Protein AF-A0AAI9K0Z5-F1 (afdb_monomer_lite)

pLDDT: mean 74.82, std 16.94, range [41.97, 96.5]

Structure (mmCIF, N/CA/C/O backbone):
data_AF-A0AAI9K0Z5-F1
#
_entry.id   AF-A0AAI9K0Z5-F1
#
loop_
_atom_site.group_PDB
_atom_site.id
_atom_site.type_symbol
_atom_site.label_atom_id
_atom_site.label_alt_id
_atom_site.label_comp_id
_atom_site.label_asym_id
_atom_site.label_entity_id
_atom_site.label_seq_id
_atom_site.pdbx_PDB_ins_code
_atom_site.Cartn_x
_atom_site.Cartn_y
_atom_site.Cartn_z
_atom_site.occupancy
_atom_site.B_iso_or_equiv
_atom_site.auth_seq_id
_atom_site.auth_comp_id
_atom_site.auth_asym_id
_atom_site.auth_atom_id
_atom_site.pdbx_PDB_model_num
ATOM 1 N N . MET A 1 1 ? -48.628 -27.859 -25.878 1.00 45.22 1 MET A N 1
ATOM 2 C CA . MET A 1 1 ? -48.322 -27.297 -24.545 1.00 45.22 1 MET A CA 1
ATOM 3 C C . MET A 1 1 ? -46.880 -27.664 -24.192 1.00 45.22 1 MET A C 1
ATOM 5 O O . MET A 1 1 ? -46.670 -28.572 -23.406 1.00 45.22 1 MET A O 1
ATOM 9 N N . ILE A 1 2 ? -45.904 -27.065 -24.888 1.00 54.09 2 ILE A N 1
ATOM 10 C CA . ILE A 1 2 ? -44.447 -27.299 -24.707 1.00 54.09 2 ILE A CA 1
ATOM 11 C C . ILE A 1 2 ? -43.666 -25.994 -24.994 1.00 54.09 2 ILE A C 1
ATOM 13 O O . ILE A 1 2 ? -42.650 -25.731 -24.364 1.00 54.09 2 ILE A O 1
ATOM 17 N N . GLU A 1 3 ? -44.186 -25.127 -25.869 1.00 55.88 3 GLU A N 1
ATOM 18 C CA . GLU A 1 3 ? -43.513 -23.900 -26.328 1.00 55.88 3 GLU A CA 1
ATOM 19 C C . GLU A 1 3 ? -43.274 -22.849 -25.224 1.00 55.88 3 GLU A C 1
ATOM 21 O O . GLU A 1 3 ? -42.180 -22.298 -25.119 1.00 55.88 3 GLU A O 1
ATOM 26 N N . ASP A 1 4 ? -44.236 -22.633 -24.320 1.00 53.84 4 ASP A N 1
ATOM 27 C CA . ASP A 1 4 ? -44.110 -21.630 -23.247 1.00 53.84 4 ASP A CA 1
ATOM 28 C C . ASP A 1 4 ? -42.997 -21.944 -22.228 1.00 53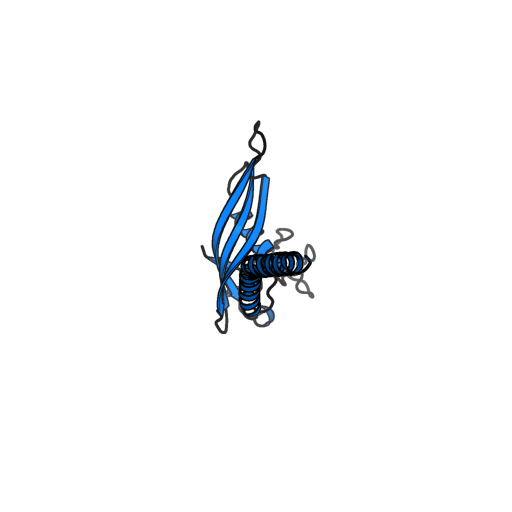.84 4 ASP A C 1
ATOM 30 O O . ASP A 1 4 ? -42.481 -21.050 -21.552 1.00 53.84 4 ASP A O 1
ATOM 34 N N . THR A 1 5 ? -42.595 -23.214 -22.108 1.00 54.47 5 THR A N 1
ATOM 35 C CA . THR A 1 5 ? -41.601 -23.644 -21.111 1.00 54.47 5 THR A CA 1
ATOM 36 C C . THR A 1 5 ? -40.165 -23.383 -21.578 1.00 54.47 5 THR A C 1
ATOM 38 O O . THR A 1 5 ? -39.325 -22.987 -20.768 1.00 54.47 5 THR A O 1
ATOM 41 N N . GLU A 1 6 ? -39.879 -23.515 -22.878 1.00 53.75 6 GLU A N 1
ATOM 42 C CA . GLU A 1 6 ? -38.562 -23.181 -23.447 1.00 53.75 6 GLU A CA 1
ATOM 43 C C . GLU A 1 6 ? -38.313 -21.669 -23.479 1.00 53.75 6 GLU A C 1
ATOM 45 O O . GLU A 1 6 ? -37.212 -21.219 -23.154 1.00 53.75 6 GLU A O 1
ATOM 50 N N . ILE A 1 7 ? -39.342 -20.870 -23.785 1.00 57.84 7 ILE A N 1
ATOM 51 C CA . ILE A 1 7 ? -39.238 -19.402 -23.829 1.00 57.84 7 ILE A CA 1
ATOM 52 C C . ILE A 1 7 ? -38.949 -18.846 -22.426 1.00 57.84 7 ILE A C 1
ATOM 54 O O . ILE A 1 7 ? -38.082 -17.985 -22.260 1.00 57.84 7 ILE A O 1
ATOM 58 N N . SER A 1 8 ? -39.616 -19.379 -21.396 1.00 60.16 8 SER A N 1
ATOM 59 C CA . SER A 1 8 ? -39.386 -18.963 -20.008 1.00 60.16 8 SER A CA 1
ATOM 60 C C . SER A 1 8 ? -37.998 -19.363 -19.493 1.00 60.16 8 SER A C 1
ATOM 62 O O . SER A 1 8 ? -37.395 -18.614 -18.719 1.00 60.16 8 SER A O 1
ATOM 64 N N . LEU A 1 9 ? -37.467 -20.516 -19.919 1.00 58.22 9 LEU A N 1
ATOM 65 C CA . LEU A 1 9 ? -36.127 -20.965 -19.537 1.00 58.22 9 LEU A CA 1
ATOM 66 C C . LEU A 1 9 ? -35.039 -20.135 -20.236 1.00 58.22 9 LEU A C 1
ATOM 68 O O . LEU A 1 9 ? -34.105 -19.669 -19.583 1.00 58.22 9 LEU A O 1
ATOM 72 N N . ALA A 1 10 ? -35.185 -19.874 -21.538 1.00 61.03 10 ALA A N 1
ATOM 73 C CA . ALA A 1 10 ? -34.256 -19.046 -22.306 1.00 61.03 10 ALA A CA 1
ATOM 74 C C . ALA A 1 10 ? -34.217 -17.591 -21.800 1.00 61.03 10 ALA A C 1
ATOM 76 O O . ALA A 1 10 ? -33.137 -17.011 -21.663 1.00 61.03 10 ALA A O 1
ATOM 77 N N . ALA A 1 11 ? -35.374 -17.021 -21.442 1.00 61.06 11 ALA A N 1
ATOM 78 C CA . ALA A 1 11 ? -35.460 -15.690 -20.842 1.00 61.06 11 ALA A CA 1
ATOM 79 C C . ALA A 1 11 ? -34.784 -15.627 -19.457 1.00 61.06 11 ALA A C 1
ATOM 81 O O . ALA A 1 11 ? -34.055 -14.676 -19.168 1.00 61.06 11 ALA A O 1
ATOM 82 N N . GLY A 1 12 ? -34.963 -16.659 -18.622 1.00 59.50 12 GLY A N 1
ATOM 83 C CA . GLY A 1 12 ? -34.320 -16.757 -17.307 1.00 59.50 12 GLY A CA 1
ATOM 84 C C . GLY A 1 12 ? -32.793 -16.884 -17.380 1.00 59.50 12 GLY A C 1
ATOM 85 O O . GLY A 1 12 ? -32.079 -16.204 -16.641 1.00 59.50 12 GLY A O 1
ATOM 86 N N . VAL A 1 13 ? -32.274 -17.694 -18.311 1.00 63.59 13 VAL A N 1
ATOM 87 C CA . VAL A 1 13 ? -30.825 -17.862 -18.530 1.00 63.59 13 VAL A CA 1
ATOM 88 C C . VAL A 1 13 ? -30.204 -16.591 -19.125 1.00 63.59 13 VAL A C 1
ATOM 90 O O . VAL A 1 13 ? -29.144 -16.154 -18.671 1.00 63.59 13 VAL A O 1
ATOM 93 N N . GLY A 1 14 ? -30.881 -15.945 -20.081 1.00 62.50 14 GLY A N 1
ATOM 94 C CA . GLY A 1 14 ? -30.433 -14.681 -20.673 1.00 62.50 14 GLY A CA 1
ATOM 95 C C . GLY A 1 14 ? -30.348 -13.540 -19.654 1.00 62.50 14 GLY A C 1
ATOM 96 O O . GLY A 1 14 ? -29.347 -12.820 -19.609 1.00 62.50 14 GLY A O 1
ATOM 97 N N . ALA A 1 15 ? -31.350 -13.414 -18.777 1.00 63.00 15 ALA A N 1
ATOM 98 C CA . ALA A 1 15 ? -31.354 -12.419 -17.706 1.00 63.00 15 ALA A CA 1
ATOM 99 C C . ALA A 1 15 ? -30.239 -12.662 -16.672 1.00 63.00 15 ALA A C 1
ATOM 101 O O . ALA A 1 15 ? -29.574 -11.714 -16.248 1.00 63.00 15 ALA A O 1
ATOM 102 N N . ALA A 1 16 ? -29.976 -13.922 -16.307 1.00 63.69 16 ALA A N 1
ATOM 103 C CA . ALA A 1 16 ? -28.888 -14.269 -15.395 1.00 63.69 16 ALA A CA 1
ATOM 104 C C . ALA A 1 16 ? -27.508 -13.929 -15.987 1.00 63.69 16 ALA A C 1
ATOM 106 O O . ALA A 1 16 ? -26.697 -13.294 -15.314 1.00 63.69 16 ALA A O 1
ATOM 107 N N . ILE A 1 17 ? -27.244 -14.268 -17.255 1.00 65.69 17 ILE A N 1
ATOM 108 C CA . ILE A 1 17 ? -25.970 -13.953 -17.929 1.00 65.69 17 ILE A CA 1
ATOM 109 C C . ILE A 1 17 ? -25.732 -12.437 -17.991 1.00 65.69 17 ILE A C 1
ATOM 111 O O . ILE A 1 17 ? -24.618 -11.983 -17.731 1.00 65.69 17 ILE A O 1
ATOM 115 N N . LEU A 1 18 ? -26.767 -11.638 -18.272 1.00 64.75 18 LEU A N 1
ATOM 116 C CA . LEU A 1 18 ? -26.670 -10.174 -18.274 1.00 64.75 18 LEU A CA 1
ATOM 117 C C . LEU A 1 18 ? -26.399 -9.608 -16.869 1.00 64.75 18 LEU A C 1
ATOM 119 O O . LEU A 1 18 ? -25.542 -8.734 -16.706 1.00 64.75 18 LEU A O 1
ATOM 123 N N . ALA A 1 19 ? -27.067 -10.127 -15.837 1.00 62.81 19 ALA A N 1
ATOM 124 C CA . ALA A 1 19 ? -26.837 -9.707 -14.454 1.00 62.81 19 ALA A CA 1
ATOM 125 C C . ALA A 1 19 ? -25.422 -10.076 -13.962 1.00 62.81 19 ALA A C 1
ATOM 127 O O . ALA A 1 19 ? -24.742 -9.258 -13.344 1.00 62.81 19 ALA A O 1
ATOM 128 N N . PHE A 1 20 ? -24.920 -11.267 -14.299 1.00 61.12 20 PHE A N 1
ATOM 129 C CA . PHE A 1 20 ? -23.545 -11.655 -13.975 1.00 61.12 20 PHE A CA 1
ATOM 130 C C . PHE A 1 20 ? -22.517 -10.868 -14.791 1.00 61.12 20 PHE A C 1
ATOM 132 O O . PHE A 1 20 ? -21.522 -10.410 -14.231 1.00 61.12 20 PHE A O 1
ATOM 139 N N . GLY A 1 21 ? -22.771 -10.633 -16.081 1.00 62.09 21 GLY A N 1
ATOM 140 C CA . GLY A 1 21 ? -21.921 -9.801 -16.931 1.00 62.09 21 GLY A CA 1
ATOM 141 C C . GLY A 1 21 ? -21.759 -8.387 -16.371 1.00 62.09 21 GLY A C 1
ATOM 142 O O . GLY A 1 21 ? -20.641 -7.902 -16.219 1.00 62.09 21 GLY A O 1
ATOM 143 N N . THR A 1 22 ? -22.857 -7.749 -15.958 1.00 65.00 22 THR A N 1
ATOM 144 C CA . THR A 1 22 ? -22.813 -6.380 -15.414 1.00 65.00 22 THR A CA 1
ATOM 145 C C . THR A 1 22 ? -22.039 -6.257 -14.097 1.00 65.00 22 THR A C 1
ATOM 147 O O . THR A 1 22 ? -21.410 -5.224 -13.875 1.00 65.00 22 THR A O 1
ATOM 150 N N . ILE A 1 23 ? -22.014 -7.289 -13.246 1.00 68.94 23 ILE A N 1
ATOM 151 C CA . ILE A 1 23 ? -21.281 -7.272 -11.965 1.00 68.94 23 ILE A CA 1
ATOM 152 C C . ILE A 1 23 ? -19.819 -7.711 -12.135 1.00 68.94 23 ILE A C 1
ATOM 154 O O . ILE A 1 23 ? -18.913 -7.129 -11.536 1.00 68.94 23 ILE A O 1
ATOM 158 N N . VAL A 1 24 ? -19.559 -8.725 -12.960 1.00 68.38 24 VAL A N 1
ATOM 159 C CA . VAL A 1 24 ? -18.224 -9.324 -13.103 1.00 68.38 24 VAL A CA 1
ATOM 160 C C . VAL A 1 24 ? -17.296 -8.428 -13.931 1.00 68.38 24 VAL A C 1
ATOM 162 O O . VAL A 1 24 ? -16.134 -8.233 -13.563 1.00 68.38 24 VAL A O 1
ATOM 165 N N . THR A 1 25 ? -17.798 -7.808 -15.004 1.00 69.00 25 THR A N 1
ATOM 166 C CA . THR A 1 25 ? -17.003 -6.926 -15.874 1.00 69.00 25 THR A CA 1
ATOM 167 C C . THR A 1 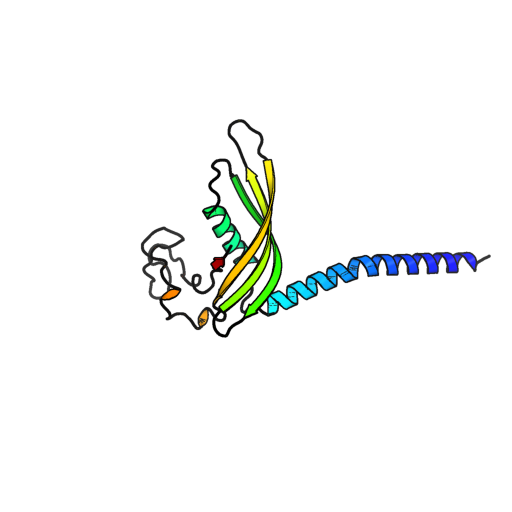25 ? -16.321 -5.757 -15.138 1.00 69.00 25 THR A C 1
ATOM 169 O O . THR A 1 25 ? -15.115 -5.571 -15.343 1.00 69.00 25 THR A O 1
ATOM 172 N N . PRO A 1 26 ? -16.983 -4.968 -14.262 1.00 75.00 26 PRO A N 1
ATOM 173 C CA . PRO A 1 26 ? -16.320 -3.874 -13.549 1.00 75.00 26 PRO A CA 1
ATOM 174 C C . PRO A 1 26 ? -15.262 -4.359 -12.548 1.00 75.00 26 PRO A C 1
ATOM 176 O O . PRO A 1 26 ? -14.231 -3.698 -12.401 1.00 75.00 26 PRO A O 1
ATOM 179 N N . ILE A 1 27 ? -15.463 -5.518 -11.906 1.00 76.62 27 ILE A N 1
ATOM 180 C CA . ILE A 1 27 ? -14.482 -6.114 -10.983 1.00 76.62 27 ILE A CA 1
ATOM 181 C C . ILE A 1 27 ? -13.211 -6.502 -11.747 1.00 76.62 27 ILE A C 1
ATOM 183 O O . ILE A 1 27 ? -12.107 -6.116 -11.351 1.00 76.62 27 ILE A O 1
ATOM 187 N N . ILE A 1 28 ? -13.362 -7.196 -12.881 1.00 77.62 28 ILE A N 1
ATOM 188 C CA . ILE A 1 28 ? -12.235 -7.584 -13.742 1.00 77.62 28 ILE A CA 1
ATOM 189 C C . ILE A 1 28 ? -11.513 -6.338 -14.265 1.00 77.62 28 ILE A C 1
ATOM 191 O O . ILE A 1 28 ? -10.291 -6.246 -14.162 1.00 77.62 28 ILE A O 1
ATOM 195 N N . CYS A 1 29 ? -12.252 -5.341 -14.763 1.00 80.50 29 CYS A N 1
ATOM 196 C CA . CYS A 1 29 ? -11.668 -4.091 -15.254 1.00 80.50 29 CYS A CA 1
ATOM 197 C C . CYS A 1 29 ? -10.863 -3.366 -14.162 1.00 80.50 29 CYS A C 1
ATOM 199 O O . CYS A 1 29 ? -9.772 -2.852 -14.423 1.00 80.50 29 CYS A O 1
ATOM 201 N N . GLY A 1 30 ? -11.373 -3.347 -12.927 1.00 84.12 30 GLY A N 1
ATOM 202 C CA . GLY A 1 30 ? -10.672 -2.795 -11.770 1.00 84.12 30 GLY A CA 1
ATOM 203 C C . GLY A 1 30 ? -9.353 -3.514 -11.487 1.00 84.12 30 GLY A C 1
ATOM 204 O O . GLY A 1 30 ? -8.327 -2.851 -11.319 1.00 84.12 30 GLY A O 1
ATOM 205 N N . LYS A 1 31 ? -9.363 -4.851 -11.499 1.00 87.06 31 LYS A N 1
ATOM 206 C CA . LYS A 1 31 ? -8.172 -5.675 -11.257 1.00 87.06 31 LYS A CA 1
ATOM 207 C C . LYS A 1 31 ? -7.116 -5.493 -12.349 1.00 87.06 31 LYS A C 1
ATOM 209 O O . LYS A 1 31 ? -5.980 -5.158 -12.037 1.00 87.06 31 LYS A O 1
ATOM 214 N N . VAL A 1 32 ? -7.519 -5.531 -13.621 1.00 89.94 32 VAL A N 1
ATOM 215 C CA . VAL A 1 32 ? -6.628 -5.271 -14.769 1.00 89.94 32 VAL A CA 1
ATOM 216 C C . VAL A 1 32 ? -5.983 -3.884 -14.680 1.00 89.94 32 VAL A C 1
ATOM 218 O O . VAL A 1 32 ? -4.795 -3.725 -14.961 1.00 89.94 32 VAL A O 1
ATOM 221 N N . LYS A 1 33 ? -6.735 -2.857 -14.261 1.00 92.50 33 LYS A N 1
ATOM 222 C CA . LYS A 1 33 ? -6.180 -1.511 -14.046 1.00 92.50 33 LYS A CA 1
ATOM 223 C C . LYS A 1 33 ? -5.129 -1.488 -12.934 1.00 92.50 33 LYS A C 1
ATOM 225 O O . LYS A 1 33 ? -4.107 -0.830 -13.113 1.00 92.50 33 LYS A O 1
ATOM 230 N N . GLN A 1 34 ? -5.366 -2.173 -11.812 1.00 94.12 34 GLN A N 1
ATOM 231 C CA . GLN A 1 34 ? -4.379 -2.275 -10.730 1.00 94.12 34 GLN A CA 1
ATOM 232 C C . GLN A 1 34 ? -3.126 -3.028 -11.186 1.00 94.12 34 GLN A C 1
ATOM 234 O O . GLN A 1 34 ? -2.026 -2.509 -11.013 1.00 94.12 34 GLN A O 1
ATOM 239 N N . ASP A 1 35 ? -3.285 -4.162 -11.868 1.00 91.50 35 ASP A N 1
ATOM 240 C CA . ASP A 1 35 ? -2.168 -4.962 -12.383 1.00 91.50 35 ASP A CA 1
ATOM 241 C C . ASP A 1 35 ? -1.317 -4.162 -13.380 1.00 91.50 35 ASP A C 1
ATOM 243 O O . ASP A 1 35 ? -0.088 -4.180 -13.329 1.00 91.50 35 ASP A O 1
ATOM 247 N N . ASN A 1 36 ? -1.956 -3.387 -14.262 1.00 94.38 36 ASN A N 1
ATOM 248 C CA . ASN A 1 36 ? -1.260 -2.515 -15.210 1.00 94.38 36 ASN A CA 1
ATOM 249 C C . ASN A 1 36 ? -0.493 -1.372 -14.531 1.00 94.38 36 ASN A C 1
ATOM 251 O O . ASN A 1 36 ? 0.506 -0.904 -15.076 1.00 94.38 36 ASN A O 1
ATOM 255 N N . LEU A 1 37 ? -0.945 -0.894 -13.368 1.00 96.38 37 LEU A N 1
ATOM 256 C CA . LEU A 1 37 ? -0.200 0.085 -12.573 1.00 96.38 37 LEU A CA 1
ATOM 257 C C . LEU A 1 37 ? 0.962 -0.584 -11.832 1.00 96.38 37 LEU A C 1
ATOM 259 O O . LEU A 1 37 ? 2.072 -0.062 -11.877 1.00 96.38 37 LEU A O 1
ATOM 263 N N . ALA A 1 38 ? 0.733 -1.748 -11.223 1.00 91.19 38 ALA A N 1
ATOM 264 C CA . ALA A 1 38 ? 1.755 -2.525 -10.528 1.00 91.19 38 ALA A CA 1
ATOM 265 C C . ALA A 1 38 ? 2.918 -2.910 -11.457 1.00 91.19 38 ALA A C 1
ATOM 267 O O . ALA A 1 38 ? 4.074 -2.704 -11.105 1.00 91.19 38 ALA A O 1
ATOM 268 N N . LYS A 1 39 ? 2.629 -3.346 -12.693 1.00 92.81 39 LYS A N 1
ATOM 269 C CA . LYS A 1 39 ? 3.642 -3.676 -13.718 1.00 92.81 39 LYS A CA 1
ATOM 270 C C . LYS A 1 39 ? 4.561 -2.510 -14.099 1.00 92.81 39 LYS A C 1
ATOM 272 O O . LYS A 1 39 ? 5.640 -2.740 -14.633 1.00 92.81 39 LYS A O 1
ATOM 277 N N . LYS A 1 40 ? 4.153 -1.259 -13.854 1.00 93.06 40 LYS A N 1
ATOM 278 C CA . LYS A 1 40 ? 4.999 -0.078 -14.105 1.00 93.06 40 LYS A CA 1
ATOM 279 C C . LYS A 1 40 ? 6.036 0.148 -13.007 1.00 93.06 40 LYS A C 1
ATOM 281 O O . LYS A 1 40 ? 6.926 0.972 -13.199 1.00 93.06 40 LYS A O 1
ATOM 286 N N . ILE A 1 41 ? 5.915 -0.535 -11.874 1.00 88.31 41 ILE A N 1
ATOM 287 C CA . ILE A 1 41 ? 6.831 -0.434 -10.744 1.00 88.31 41 ILE A CA 1
ATOM 288 C C . ILE A 1 41 ? 7.796 -1.619 -10.832 1.00 88.31 41 ILE A C 1
ATOM 290 O O . ILE A 1 41 ? 7.399 -2.775 -10.700 1.00 88.31 41 ILE A O 1
ATOM 294 N N . VAL A 1 42 ? 9.074 -1.331 -11.062 1.00 81.94 42 VAL A N 1
ATOM 295 C CA . VAL A 1 42 ? 10.125 -2.358 -11.105 1.00 81.94 42 VAL A CA 1
ATOM 296 C C . VAL A 1 42 ? 10.234 -3.013 -9.729 1.00 81.94 42 VAL A C 1
ATOM 298 O O . VAL A 1 42 ? 10.334 -2.299 -8.731 1.00 81.94 42 VAL A O 1
ATOM 301 N N . GLY A 1 43 ? 10.183 -4.348 -9.670 1.00 76.12 43 GLY A N 1
ATOM 302 C CA . GLY A 1 43 ? 10.265 -5.100 -8.412 1.00 76.12 43 GLY A CA 1
ATOM 303 C C . GLY A 1 43 ? 9.112 -4.789 -7.453 1.00 76.12 43 GLY A C 1
ATOM 304 O O . GLY A 1 43 ? 9.331 -4.562 -6.261 1.00 76.12 43 GLY A O 1
ATOM 305 N N . TYR A 1 44 ? 7.887 -4.650 -7.968 1.00 81.38 44 TYR A N 1
ATOM 306 C CA . TYR A 1 44 ? 6.726 -4.401 -7.120 1.00 81.38 44 TYR A CA 1
ATOM 307 C C . TYR A 1 44 ? 6.406 -5.609 -6.239 1.00 81.38 44 TYR A C 1
ATOM 309 O O . TYR A 1 44 ? 6.166 -6.707 -6.734 1.00 81.38 44 TYR A O 1
ATOM 317 N N . SER A 1 45 ? 6.319 -5.364 -4.936 1.00 80.12 45 SER A N 1
ATOM 318 C CA . SER A 1 45 ? 5.767 -6.292 -3.957 1.00 80.12 45 SER A CA 1
ATOM 319 C C . SER A 1 45 ? 4.767 -5.528 -3.101 1.00 80.12 45 SER A C 1
ATOM 321 O O . SER A 1 45 ? 5.132 -4.589 -2.388 1.00 80.12 45 SER A O 1
ATOM 323 N N . GLU A 1 46 ? 3.491 -5.910 -3.185 1.00 80.94 46 GLU A N 1
ATOM 324 C CA . GLU A 1 46 ? 2.445 -5.298 -2.361 1.00 80.94 46 GLU A CA 1
ATOM 325 C C . GLU A 1 46 ? 2.703 -5.558 -0.872 1.00 80.94 46 GLU A C 1
ATOM 327 O O . GLU A 1 46 ? 2.526 -4.657 -0.057 1.00 80.94 46 GLU A O 1
ATOM 332 N N . ASN A 1 47 ? 3.191 -6.753 -0.522 1.00 75.50 47 ASN A N 1
ATOM 333 C CA . ASN A 1 47 ? 3.534 -7.116 0.855 1.00 75.50 47 ASN A CA 1
ATOM 334 C C . ASN A 1 47 ? 4.644 -6.221 1.411 1.00 75.50 47 ASN A C 1
ATOM 336 O O . ASN A 1 47 ? 4.538 -5.724 2.530 1.00 75.50 47 ASN A O 1
ATOM 340 N N . TYR A 1 48 ? 5.678 -5.963 0.610 1.00 77.50 48 TYR A N 1
ATOM 341 C CA . TYR A 1 48 ? 6.758 -5.070 1.013 1.00 77.50 48 TYR A CA 1
ATOM 342 C C . TYR A 1 48 ? 6.257 -3.631 1.189 1.00 77.50 48 TYR A C 1
ATOM 344 O O . TYR A 1 48 ? 6.487 -3.009 2.223 1.00 77.50 48 TYR A O 1
ATOM 352 N N . LEU A 1 49 ? 5.479 -3.123 0.225 1.00 81.38 49 LEU A N 1
ATOM 353 C CA . LEU A 1 49 ? 4.858 -1.801 0.327 1.00 81.38 49 LEU A CA 1
ATOM 354 C C . LEU A 1 49 ? 3.970 -1.680 1.578 1.00 81.38 49 LEU A C 1
ATOM 356 O O . LEU A 1 49 ? 3.985 -0.655 2.258 1.00 81.38 49 LEU A O 1
ATOM 360 N N . ARG A 1 50 ? 3.211 -2.731 1.895 1.00 84.19 50 ARG A N 1
ATOM 361 C CA . ARG A 1 50 ? 2.379 -2.813 3.095 1.00 84.19 50 ARG A CA 1
ATOM 362 C C . ARG A 1 50 ? 3.211 -2.715 4.369 1.00 84.19 50 ARG A C 1
ATOM 364 O O . ARG A 1 50 ? 2.827 -1.974 5.268 1.00 84.19 50 ARG A O 1
ATOM 371 N N . SER A 1 51 ? 4.349 -3.406 4.417 1.00 77.75 51 SER A N 1
ATOM 372 C CA . SER A 1 51 ? 5.296 -3.324 5.531 1.00 77.75 51 SER A CA 1
ATOM 373 C C . SER A 1 51 ? 5.818 -1.897 5.722 1.00 77.75 51 SER A C 1
ATOM 375 O O . SER A 1 51 ? 5.735 -1.374 6.829 1.00 77.75 51 SER A O 1
ATOM 377 N N . CYS A 1 52 ? 6.251 -1.223 4.646 1.00 80.81 52 CYS A N 1
ATOM 378 C CA . CYS A 1 52 ? 6.705 0.175 4.715 1.00 80.81 52 CYS A CA 1
ATOM 379 C C . CYS A 1 52 ? 5.610 1.124 5.226 1.00 80.81 52 CYS A C 1
ATOM 381 O O . CYS A 1 52 ? 5.880 2.044 5.993 1.00 80.81 52 CYS A O 1
ATOM 383 N N . LEU A 1 53 ? 4.364 0.918 4.790 1.00 86.12 53 LEU A N 1
ATOM 384 C CA . LEU A 1 53 ? 3.233 1.737 5.223 1.00 86.12 53 LEU A CA 1
ATOM 385 C C . LEU A 1 53 ? 2.877 1.487 6.690 1.00 86.12 53 LEU A C 1
ATOM 387 O O . LEU A 1 53 ? 2.669 2.455 7.414 1.00 86.12 53 LEU A O 1
ATOM 391 N N . ASN A 1 54 ? 2.823 0.225 7.129 1.00 81.38 54 ASN A N 1
ATOM 392 C CA . ASN A 1 54 ? 2.616 -0.118 8.538 1.00 81.38 54 ASN A CA 1
ATOM 393 C C . ASN A 1 54 ? 3.680 0.556 9.410 1.00 81.38 54 ASN A C 1
ATOM 395 O O . ASN A 1 54 ? 3.328 1.256 10.349 1.00 81.38 54 ASN A O 1
ATOM 399 N N . GLU A 1 55 ? 4.961 0.424 9.055 1.00 80.31 55 GLU A N 1
ATOM 400 C CA . GLU A 1 55 ? 6.057 1.060 9.792 1.00 80.31 55 GLU A CA 1
ATOM 401 C C . GLU A 1 55 ? 5.886 2.584 9.866 1.00 80.31 55 GLU A C 1
ATOM 403 O O . GLU A 1 55 ? 5.959 3.170 10.947 1.00 80.31 55 GLU A O 1
ATOM 408 N N . TYR A 1 56 ? 5.617 3.228 8.727 1.00 85.75 56 TYR A N 1
ATOM 409 C CA . TYR A 1 56 ? 5.418 4.671 8.672 1.00 85.75 56 TYR A CA 1
ATOM 410 C C . TYR A 1 56 ? 4.265 5.127 9.560 1.00 85.75 56 TYR A C 1
ATOM 412 O O . TYR A 1 56 ? 4.432 6.044 10.360 1.00 85.75 56 TYR A O 1
ATOM 420 N N . PHE A 1 57 ? 3.090 4.517 9.425 1.00 86.06 57 PHE A N 1
ATOM 421 C CA . PHE A 1 57 ? 1.930 4.946 10.192 1.00 86.06 57 PHE A CA 1
ATOM 422 C C . PHE A 1 57 ? 2.080 4.640 11.679 1.00 86.06 57 PHE A C 1
ATOM 424 O O . PHE A 1 57 ? 1.730 5.502 12.475 1.00 86.06 57 PHE A O 1
ATOM 431 N N . SER A 1 58 ? 2.657 3.496 12.055 1.00 78.00 58 SER A N 1
ATOM 432 C CA . SER A 1 58 ? 2.932 3.181 13.459 1.00 78.00 58 SER A CA 1
ATOM 433 C C . SER A 1 58 ? 3.893 4.188 14.093 1.00 78.00 58 SER A C 1
ATOM 435 O O . SER A 1 58 ? 3.641 4.641 15.200 1.00 78.00 58 SER A O 1
ATOM 437 N N . LYS A 1 59 ? 4.953 4.611 13.384 1.00 80.19 59 LYS A N 1
ATOM 438 C CA . LYS A 1 59 ? 5.891 5.643 13.875 1.00 80.19 59 LYS A CA 1
ATOM 439 C C . LYS A 1 59 ? 5.274 7.043 13.975 1.00 80.19 59 LYS A C 1
ATOM 441 O O . LYS A 1 59 ? 5.768 7.870 14.733 1.00 80.19 59 LYS A O 1
ATOM 446 N N . ASN A 1 60 ? 4.252 7.335 13.172 1.00 81.94 60 ASN A N 1
ATOM 447 C CA . ASN A 1 60 ? 3.608 8.652 13.126 1.00 81.94 60 ASN A CA 1
ATOM 448 C C . ASN A 1 60 ? 2.309 8.718 13.945 1.00 81.94 60 ASN A C 1
ATOM 450 O O . ASN A 1 60 ? 1.696 9.785 14.019 1.00 81.94 60 ASN A O 1
ATOM 454 N N . GLU A 1 61 ? 1.875 7.611 14.548 1.00 81.81 61 GLU A N 1
ATOM 455 C CA . GLU A 1 61 ? 0.755 7.604 15.482 1.00 81.81 61 GLU A CA 1
ATOM 456 C C . GLU A 1 61 ? 1.268 7.891 16.895 1.00 81.81 61 GLU A C 1
ATOM 458 O O . GLU A 1 61 ? 2.204 7.254 17.363 1.00 81.81 61 GLU A O 1
ATOM 463 N N . ASN A 1 62 ? 0.651 8.853 17.579 1.00 78.81 62 ASN A N 1
ATOM 464 C CA . ASN A 1 62 ? 1.045 9.269 18.929 1.00 78.81 62 ASN A CA 1
ATOM 465 C C . ASN A 1 62 ? -0.105 9.078 19.930 1.00 78.81 62 ASN A C 1
ATOM 467 O O . ASN A 1 62 ? -0.342 9.914 20.798 1.00 78.81 62 ASN A O 1
ATOM 471 N N . ASP A 1 63 ? -0.893 8.022 19.736 1.00 85.88 63 ASP A N 1
ATOM 472 C CA . ASP A 1 63 ? -2.010 7.689 20.613 1.00 85.88 63 ASP A CA 1
ATOM 473 C C . ASP A 1 63 ? -1.594 6.534 21.528 1.00 85.88 63 ASP A C 1
ATOM 475 O O . ASP A 1 63 ? -1.348 5.425 21.057 1.00 85.88 63 ASP A O 1
ATOM 479 N N . ASN A 1 64 ? -1.497 6.807 22.831 1.00 85.81 64 ASN A N 1
ATOM 480 C CA . ASN A 1 64 ? -1.099 5.816 23.836 1.00 85.81 64 ASN A CA 1
ATOM 481 C C . ASN A 1 64 ? -2.105 4.665 23.963 1.00 85.81 64 ASN A C 1
ATOM 483 O O . ASN A 1 64 ? -1.734 3.585 24.415 1.00 85.81 64 ASN A O 1
ATOM 487 N N . ASP A 1 65 ? -3.357 4.882 23.552 1.00 91.38 65 ASP A N 1
ATOM 488 C CA . ASP A 1 65 ? -4.381 3.844 23.550 1.00 91.38 65 ASP A CA 1
ATOM 489 C C . ASP A 1 65 ? -4.312 2.989 22.273 1.00 91.38 65 ASP A C 1
ATOM 491 O O . ASP A 1 65 ? -5.068 2.024 22.152 1.00 91.38 65 ASP A O 1
ATOM 495 N N . LEU A 1 66 ? -3.461 3.318 21.289 1.00 89.88 66 LEU A N 1
ATOM 496 C CA . LEU A 1 66 ? -3.320 2.529 20.066 1.00 89.88 66 LEU A CA 1
ATOM 497 C C . LEU A 1 66 ? -2.706 1.161 20.382 1.00 89.88 66 LEU A C 1
ATOM 499 O O . LEU A 1 66 ? -1.534 1.041 20.723 1.00 89.88 66 LEU A O 1
ATOM 503 N N . LEU A 1 67 ? -3.499 0.114 20.180 1.00 89.06 67 LEU A N 1
ATOM 504 C CA . LEU A 1 67 ? -3.075 -1.270 20.349 1.00 89.06 67 LEU A CA 1
ATOM 505 C C . LEU A 1 67 ? -2.524 -1.868 19.049 1.00 89.06 67 LEU A C 1
ATOM 507 O O . LEU A 1 67 ? -1.542 -2.600 19.071 1.00 89.06 67 LEU A O 1
ATOM 511 N N . ASP A 1 68 ? -3.191 -1.604 17.924 1.00 86.62 68 ASP A N 1
ATOM 512 C CA . ASP A 1 68 ? -2.843 -2.197 16.631 1.00 86.62 68 ASP A CA 1
ATOM 513 C C . ASP A 1 68 ? -3.123 -1.235 15.474 1.00 86.62 68 ASP A C 1
ATOM 515 O O . ASP A 1 68 ? -4.130 -0.515 15.454 1.00 86.62 68 ASP A O 1
ATOM 519 N N . PHE A 1 69 ? -2.237 -1.270 14.482 1.00 86.94 69 PHE A N 1
ATOM 520 C CA . PHE A 1 69 ? -2.381 -0.570 13.218 1.00 86.94 69 PHE A CA 1
ATOM 521 C C . PHE A 1 69 ? -2.160 -1.557 12.074 1.00 86.94 69 PHE A C 1
ATOM 523 O O . PHE A 1 69 ? -1.096 -2.162 11.954 1.00 86.94 69 PHE A O 1
ATOM 530 N N . SER A 1 70 ? -3.146 -1.669 11.186 1.00 86.62 70 SER A N 1
ATOM 531 C CA . SER A 1 70 ? -3.098 -2.630 10.088 1.00 86.62 70 SER A CA 1
ATOM 532 C C . SER A 1 70 ? -3.484 -1.999 8.759 1.00 86.62 70 SER A C 1
ATOM 534 O O . SER A 1 70 ? -4.583 -1.457 8.597 1.00 86.62 70 SER A O 1
ATOM 536 N N . ILE A 1 71 ? -2.592 -2.100 7.771 1.00 89.69 71 ILE A N 1
ATOM 537 C CA . ILE A 1 71 ? -2.918 -1.836 6.370 1.00 89.69 71 ILE A CA 1
ATOM 538 C C . ILE A 1 71 ? -3.717 -3.002 5.775 1.00 89.69 71 ILE A C 1
ATOM 540 O O . ILE A 1 71 ? -3.247 -4.136 5.675 1.00 89.69 71 ILE A O 1
ATOM 544 N N . GLY A 1 72 ? -4.911 -2.674 5.284 1.00 90.31 72 GLY A N 1
ATOM 545 C CA . GLY A 1 72 ? -5.765 -3.562 4.508 1.00 90.31 72 GLY A CA 1
ATOM 546 C C . GLY A 1 72 ? -5.503 -3.427 3.010 1.00 90.31 72 GLY A C 1
ATOM 547 O O . GLY A 1 72 ? -4.642 -4.099 2.450 1.00 90.31 72 GLY A O 1
ATOM 548 N N . THR A 1 73 ? -6.285 -2.585 2.336 1.00 93.50 73 THR A N 1
ATOM 549 C CA . THR A 1 73 ? -6.256 -2.451 0.872 1.00 93.50 73 THR A CA 1
ATOM 550 C C . THR A 1 73 ? -5.382 -1.282 0.436 1.00 93.50 73 THR A C 1
ATOM 552 O O . THR A 1 73 ? -5.530 -0.168 0.939 1.00 93.50 73 THR A O 1
ATOM 555 N N . ILE A 1 74 ? -4.533 -1.510 -0.565 1.00 94.00 74 ILE A N 1
ATOM 556 C CA . ILE A 1 74 ? -3.735 -0.471 -1.220 1.00 94.00 74 ILE A CA 1
ATOM 557 C C . ILE A 1 74 ? -4.235 -0.335 -2.657 1.00 94.00 74 ILE A C 1
ATOM 559 O O . ILE A 1 74 ? -4.106 -1.252 -3.458 1.00 94.00 74 ILE A O 1
ATOM 563 N N . LYS A 1 75 ? -4.812 0.817 -2.997 1.00 95.75 75 LYS A N 1
ATOM 564 C CA . LYS A 1 75 ? -5.282 1.113 -4.352 1.00 95.75 75 LYS A CA 1
ATOM 565 C C . LYS A 1 75 ? -4.314 2.063 -5.040 1.00 95.75 75 LYS A C 1
ATOM 567 O O . LYS A 1 75 ? -4.226 3.238 -4.685 1.00 95.75 75 LYS A O 1
ATOM 572 N N . LEU A 1 76 ? -3.617 1.582 -6.062 1.00 96.12 76 LEU A N 1
ATOM 573 C CA . LEU A 1 76 ? -2.772 2.408 -6.916 1.00 96.12 76 LEU A CA 1
ATOM 574 C C . LEU A 1 76 ? -3.660 3.322 -7.769 1.00 96.12 76 LEU A C 1
ATOM 576 O O . LEU A 1 76 ? -4.571 2.865 -8.460 1.00 96.12 76 LEU A O 1
ATOM 580 N N . LEU A 1 77 ? -3.406 4.628 -7.717 1.00 95.94 77 LEU A N 1
ATOM 581 C CA . LEU A 1 77 ? -4.128 5.635 -8.498 1.00 95.94 77 LEU A CA 1
ATOM 582 C C . LEU A 1 77 ? -3.328 6.061 -9.728 1.00 95.94 77 LEU A C 1
ATOM 584 O O . LEU A 1 77 ? -3.891 6.246 -10.805 1.00 95.94 77 LEU A O 1
ATOM 588 N N . LYS A 1 78 ? -2.015 6.252 -9.565 1.00 96.44 78 LYS A N 1
ATOM 589 C CA . LYS A 1 78 ? -1.108 6.667 -10.639 1.00 96.44 78 LYS A CA 1
ATOM 590 C C . LYS A 1 78 ? 0.316 6.221 -10.333 1.00 96.44 78 LYS A C 1
ATOM 592 O O . LYS A 1 78 ? 0.757 6.349 -9.196 1.00 96.44 78 LYS A O 1
ATOM 597 N N . VAL A 1 79 ? 1.031 5.782 -11.365 1.00 96.31 79 VAL A N 1
ATOM 598 C CA . VAL A 1 79 ? 2.470 5.497 -11.321 1.00 96.31 79 VAL A CA 1
ATOM 599 C C . VAL A 1 79 ? 3.156 6.340 -12.391 1.00 96.31 79 VAL A C 1
ATOM 601 O O . VAL A 1 79 ? 2.721 6.337 -13.545 1.00 96.31 79 VAL A O 1
ATOM 604 N N . SER A 1 80 ? 4.192 7.072 -11.994 1.00 94.12 80 SER A N 1
ATOM 605 C CA . SER A 1 80 ? 5.039 7.889 -12.864 1.00 94.12 80 SER A CA 1
ATOM 606 C C . SER A 1 80 ? 6.497 7.520 -12.631 1.00 94.12 80 SER A C 1
ATOM 608 O O . SER A 1 80 ? 6.939 7.509 -11.484 1.00 94.12 80 SER A O 1
ATOM 610 N N . ASN A 1 81 ? 7.243 7.289 -13.706 1.00 91.25 81 ASN A N 1
ATOM 611 C CA . ASN A 1 81 ? 8.651 6.911 -13.642 1.00 91.25 81 ASN A CA 1
ATOM 612 C C . ASN A 1 81 ? 9.506 7.988 -14.312 1.00 91.25 81 ASN A C 1
ATOM 614 O O . ASN A 1 81 ? 9.175 8.423 -15.414 1.00 91.25 81 ASN A O 1
ATOM 618 N N . THR A 1 82 ? 10.598 8.381 -13.664 1.00 86.00 82 THR A N 1
ATOM 619 C CA . THR A 1 82 ? 11.759 9.009 -14.314 1.00 86.00 82 THR A CA 1
ATOM 620 C C . THR A 1 82 ? 12.849 7.953 -14.487 1.00 86.00 82 THR A C 1
ATOM 622 O O . THR A 1 82 ? 12.636 6.796 -14.125 1.00 86.00 82 THR A O 1
ATOM 625 N N . ASP A 1 83 ? 14.018 8.291 -15.023 1.00 76.94 83 ASP A N 1
ATOM 626 C CA . ASP A 1 83 ? 15.147 7.341 -15.085 1.00 76.94 83 ASP A CA 1
ATOM 627 C C . ASP A 1 83 ? 15.622 6.911 -13.689 1.00 76.94 83 ASP A C 1
ATOM 629 O O . ASP A 1 83 ? 16.174 5.830 -13.493 1.00 76.94 83 ASP A O 1
ATOM 633 N N . GLU A 1 84 ? 15.297 7.731 -12.697 1.00 74.62 84 GLU A N 1
ATOM 634 C CA . GLU A 1 84 ? 15.832 7.673 -11.353 1.00 74.62 84 GLU A CA 1
ATOM 635 C C . GLU A 1 84 ? 14.829 7.181 -10.312 1.00 74.62 84 GLU A C 1
ATOM 637 O O . GLU A 1 84 ? 15.156 6.357 -9.458 1.00 74.62 84 GLU A O 1
ATOM 642 N N . ILE A 1 85 ? 13.596 7.681 -10.381 1.00 80.50 85 ILE A N 1
ATOM 643 C CA . ILE A 1 85 ? 12.614 7.582 -9.305 1.00 80.50 85 ILE A CA 1
ATOM 644 C C . ILE A 1 85 ? 11.297 7.049 -9.862 1.00 80.50 85 ILE A C 1
ATOM 646 O O . ILE A 1 85 ? 10.799 7.482 -10.901 1.00 80.50 85 ILE A O 1
ATOM 650 N N . THR A 1 86 ? 10.689 6.137 -9.114 1.00 86.94 86 THR A N 1
ATOM 651 C CA . THR A 1 86 ? 9.292 5.739 -9.274 1.00 86.94 86 THR A CA 1
ATOM 652 C C . THR A 1 86 ? 8.444 6.508 -8.269 1.00 86.94 86 THR A C 1
ATOM 654 O O . THR A 1 86 ? 8.683 6.436 -7.067 1.00 86.94 86 THR A O 1
ATOM 657 N N . THR A 1 87 ? 7.443 7.244 -8.751 1.00 92.88 87 THR A N 1
ATOM 658 C CA . THR A 1 87 ? 6.460 7.953 -7.923 1.00 92.88 87 THR A CA 1
ATOM 659 C C . THR A 1 87 ? 5.098 7.282 -8.035 1.00 92.88 87 THR A C 1
ATOM 661 O O . THR A 1 87 ? 4.554 7.131 -9.131 1.00 92.88 87 THR A O 1
ATOM 664 N N . VAL A 1 88 ? 4.509 6.937 -6.894 1.00 94.62 88 VAL A N 1
ATOM 665 C CA . VAL A 1 88 ? 3.217 6.257 -6.793 1.00 94.62 88 VAL A CA 1
ATOM 666 C C . VAL A 1 88 ? 2.241 7.117 -6.010 1.00 94.62 88 VAL A C 1
ATOM 668 O O . VAL A 1 88 ? 2.479 7.445 -4.854 1.00 94.62 88 VAL A O 1
ATOM 671 N N . LYS A 1 89 ? 1.102 7.451 -6.617 1.00 96.50 89 LYS A N 1
ATOM 672 C CA . LYS A 1 89 ? -0.065 7.966 -5.893 1.00 96.50 89 LYS A CA 1
ATOM 673 C C . LYS A 1 89 ? -0.972 6.797 -5.565 1.00 96.50 89 LYS A C 1
ATOM 675 O O . LYS A 1 89 ? -1.349 6.053 -6.472 1.00 96.50 89 LYS A O 1
ATOM 680 N N . SER A 1 90 ? -1.352 6.661 -4.304 1.00 95.56 90 SER A N 1
ATOM 681 C CA . SER A 1 90 ? -2.222 5.581 -3.851 1.00 95.56 90 SER A CA 1
ATOM 682 C C . SER A 1 90 ? -3.272 6.062 -2.858 1.00 95.56 90 SER A C 1
ATOM 684 O O . SER A 1 90 ? -3.185 7.154 -2.293 1.00 95.56 90 SER A O 1
ATOM 686 N N . GLU A 1 91 ? -4.295 5.239 -2.694 1.00 96.44 91 GLU A N 1
ATOM 687 C CA . GLU A 1 91 ? -5.318 5.356 -1.672 1.00 96.44 91 GLU A CA 1
ATOM 688 C C . GLU A 1 91 ? -5.254 4.100 -0.807 1.00 96.44 91 GLU A C 1
ATOM 690 O O . GLU A 1 91 ? -5.419 2.985 -1.300 1.00 96.44 91 GLU A O 1
ATOM 695 N N . VAL A 1 92 ? -4.950 4.290 0.470 1.00 95.12 92 VAL A N 1
ATOM 696 C CA . VAL A 1 92 ? -4.668 3.224 1.423 1.00 95.12 92 VAL A CA 1
ATOM 697 C C . VAL A 1 92 ? -5.773 3.164 2.457 1.00 95.12 92 VAL A C 1
ATOM 699 O O . VAL A 1 92 ? -6.206 4.187 2.994 1.00 95.12 92 VAL A O 1
ATOM 702 N N . TYR A 1 93 ? -6.223 1.947 2.714 1.00 95.38 93 TYR A N 1
ATOM 703 C CA . TYR A 1 93 ? -7.271 1.616 3.656 1.00 95.38 93 TYR A CA 1
ATOM 704 C C . TYR A 1 93 ? -6.697 0.712 4.727 1.00 95.38 93 TYR A C 1
ATOM 706 O O . TYR A 1 93 ? -5.938 -0.208 4.425 1.00 95.38 93 TYR A O 1
ATOM 714 N N . GLY A 1 94 ? -7.112 0.926 5.963 1.00 94.25 94 GLY A N 1
ATOM 715 C CA . GLY A 1 94 ? -6.691 0.079 7.061 1.00 94.25 94 GLY A CA 1
ATOM 716 C C . GLY A 1 94 ? -7.535 0.292 8.299 1.00 94.25 94 GLY A C 1
ATOM 717 O O . GLY A 1 94 ? -8.583 0.949 8.262 1.00 94.25 94 GLY A O 1
ATOM 718 N N . THR A 1 95 ? -7.067 -0.275 9.395 1.00 93.88 95 THR A N 1
ATOM 719 C CA . THR A 1 95 ? -7.723 -0.218 10.693 1.00 93.88 95 THR A CA 1
ATOM 720 C C . THR A 1 95 ? -6.756 0.230 11.769 1.00 93.88 95 THR A C 1
ATOM 722 O O . THR A 1 95 ? -5.569 -0.075 11.721 1.00 93.88 95 THR A O 1
ATOM 725 N N . LYS A 1 96 ? -7.301 0.951 12.743 1.00 93.69 96 LYS A N 1
ATOM 726 C CA . LYS A 1 96 ? -6.654 1.293 14.003 1.00 93.69 96 LYS A CA 1
ATOM 727 C C . LYS A 1 96 ? -7.483 0.697 15.124 1.00 93.69 96 LYS A C 1
ATOM 729 O O . LYS A 1 96 ? -8.679 0.991 15.195 1.00 93.69 96 LYS A O 1
ATOM 734 N N . THR A 1 97 ? -6.884 -0.131 15.959 1.00 93.44 97 THR A N 1
ATOM 735 C CA . THR A 1 97 ? -7.536 -0.690 17.141 1.00 93.44 97 THR A CA 1
ATOM 736 C C . THR A 1 97 ? -6.987 0.005 18.367 1.00 93.44 97 THR A C 1
ATOM 738 O O . THR A 1 97 ? -5.776 0.128 18.517 1.00 93.44 97 THR A O 1
ATOM 741 N N 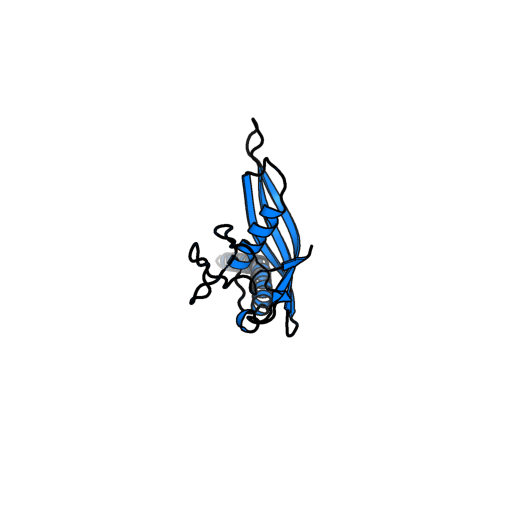. PHE A 1 98 ? -7.889 0.457 19.229 1.00 93.94 98 PHE A N 1
ATOM 742 C CA . PHE A 1 98 ? -7.563 1.176 20.449 1.00 93.94 98 PHE A CA 1
ATOM 743 C C . PHE A 1 98 ? -8.027 0.369 21.656 1.00 93.94 98 PHE A C 1
ATOM 745 O O . PHE A 1 98 ? -9.100 -0.241 21.608 1.00 93.94 98 PHE A O 1
ATOM 752 N N . LEU A 1 99 ? -7.249 0.399 22.731 1.00 94.56 99 LEU A N 1
ATOM 753 C CA . LEU A 1 99 ? -7.555 -0.198 24.024 1.00 94.56 99 LEU A CA 1
ATOM 754 C C . LEU A 1 99 ? -7.360 0.858 25.122 1.00 94.56 99 LEU A C 1
ATOM 756 O O . LEU A 1 99 ? -6.311 0.892 25.757 1.00 94.56 99 LEU A O 1
ATOM 760 N N . PRO A 1 100 ? -8.360 1.725 25.348 1.00 92.56 100 PRO A N 1
ATOM 761 C CA . PRO A 1 100 ? -8.278 2.723 26.401 1.00 92.56 100 PRO A CA 1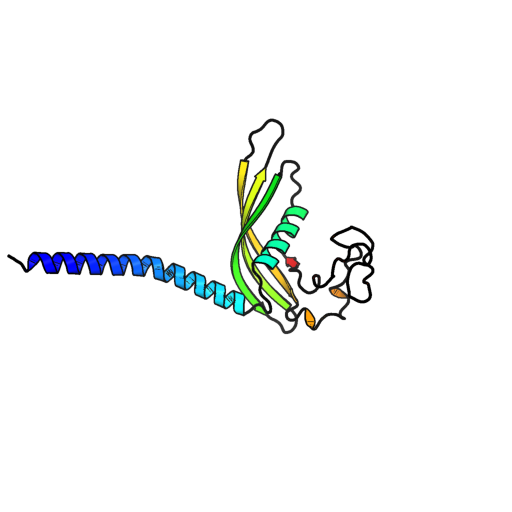
ATOM 762 C C . PRO A 1 100 ? -8.375 2.072 27.775 1.00 92.56 100 PRO A C 1
ATOM 764 O O . PRO A 1 100 ? -9.092 1.080 27.957 1.00 92.56 100 PRO A O 1
ATOM 767 N N . GLU A 1 101 ? -7.752 2.700 28.767 1.00 92.50 101 GLU A N 1
ATOM 768 C CA . GLU A 1 101 ? -7.844 2.251 30.152 1.00 92.50 101 GLU A CA 1
ATOM 769 C C . GLU A 1 101 ? -9.313 2.146 30.604 1.00 92.50 101 GLU A C 1
ATOM 771 O O . GLU A 1 101 ? -10.123 3.061 30.414 1.00 92.50 101 GLU A O 1
ATOM 776 N N . ASN A 1 102 ? -9.675 1.001 31.189 1.00 90.75 102 ASN A N 1
ATOM 777 C CA . ASN A 1 102 ? -11.017 0.706 31.706 1.00 90.75 102 ASN A CA 1
ATOM 778 C C . ASN A 1 102 ? -12.164 0.812 30.675 1.00 90.75 102 ASN A C 1
ATOM 780 O O . ASN A 1 102 ? -13.333 0.929 31.054 1.00 90.75 102 ASN A O 1
ATOM 784 N N . LYS A 1 103 ? -11.872 0.746 29.368 1.00 92.62 103 LYS A N 1
ATOM 785 C CA . LYS A 1 103 ? -12.881 0.726 28.296 1.00 92.62 103 LYS A CA 1
ATOM 786 C C . LYS A 1 103 ? -12.723 -0.505 27.410 1.00 92.62 103 LYS A C 1
ATOM 788 O O . LYS A 1 103 ? -11.669 -1.128 27.335 1.00 92.62 103 LYS A O 1
ATOM 793 N N . LYS A 1 104 ? -13.805 -0.870 26.716 1.00 93.19 104 LYS A N 1
ATOM 794 C CA . LYS A 1 104 ? -13.758 -1.953 25.727 1.00 93.19 104 LYS A CA 1
ATOM 795 C C . LYS A 1 104 ? -12.905 -1.523 24.525 1.00 93.19 104 LYS A C 1
ATOM 797 O O . LYS A 1 104 ? -13.069 -0.382 24.078 1.00 93.19 104 LYS A O 1
ATOM 802 N N . PRO A 1 105 ? -12.069 -2.420 23.972 1.00 94.38 105 PRO A N 1
ATOM 803 C CA . PRO A 1 105 ? -11.346 -2.120 22.752 1.00 94.38 105 PRO A CA 1
ATOM 804 C C . PRO A 1 105 ? -12.307 -1.8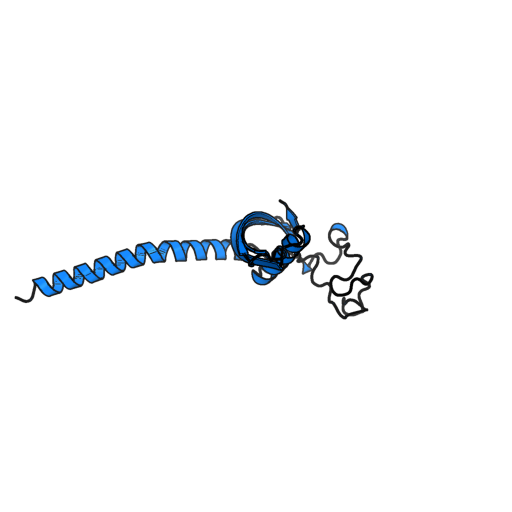32 21.602 1.00 94.38 105 PRO A C 1
ATOM 806 O O . PRO A 1 105 ? -13.381 -2.431 21.495 1.00 94.38 105 PRO A O 1
ATOM 809 N N . PHE A 1 106 ? -11.914 -0.906 20.736 1.00 94.44 106 PHE A N 1
ATOM 810 C CA . PHE A 1 106 ? -12.687 -0.551 19.553 1.00 94.44 106 PHE A CA 1
ATOM 811 C C . PHE A 1 106 ? -11.775 -0.350 18.347 1.00 94.44 106 PHE A C 1
ATOM 813 O O . PHE A 1 106 ? -10.640 0.108 18.465 1.00 94.44 106 PHE A O 1
ATOM 820 N N . THR A 1 107 ? -12.303 -0.650 17.161 1.00 95.44 107 THR A N 1
ATOM 821 C CA . THR A 1 107 ? -11.566 -0.539 15.900 1.00 95.44 107 THR A CA 1
ATOM 822 C C . THR A 1 107 ? -12.183 0.539 15.020 1.00 95.44 107 THR A C 1
ATOM 824 O O . THR A 1 107 ? -13.386 0.542 14.755 1.00 95.44 107 THR A O 1
ATOM 827 N N . LYS A 1 108 ? -11.351 1.451 14.520 1.00 95.44 108 LYS A N 1
ATOM 828 C CA . LYS A 1 108 ? -11.724 2.472 13.539 1.00 95.44 108 LYS A CA 1
ATOM 829 C C . LYS A 1 108 ? -11.104 2.139 12.191 1.00 95.44 108 LYS A C 1
ATOM 831 O O . LYS A 1 108 ? -9.925 1.810 12.102 1.00 95.44 108 LYS A O 1
ATOM 836 N N . LYS A 1 109 ? -11.891 2.266 11.124 1.00 95.88 109 LYS A N 1
ATOM 837 C CA . LYS A 1 109 ? -11.370 2.224 9.753 1.00 95.88 109 LYS A CA 1
ATOM 838 C C . LYS A 1 109 ? -10.785 3.582 9.400 1.00 95.88 109 LYS A C 1
ATOM 840 O O . LYS A 1 109 ? -11.353 4.609 9.764 1.00 95.88 109 LYS A O 1
ATOM 845 N N . PHE A 1 110 ? -9.700 3.587 8.642 1.00 93.00 110 PHE A N 1
ATOM 846 C CA . PHE A 1 110 ? -9.157 4.810 8.074 1.00 93.00 110 PHE A CA 1
ATOM 847 C C . PHE A 1 110 ? -8.962 4.672 6.568 1.00 93.00 110 PHE A C 1
ATOM 849 O O . PHE A 1 110 ? -8.886 3.578 6.003 1.00 93.00 110 PHE A O 1
ATOM 856 N N . LYS A 1 111 ? -8.883 5.835 5.930 1.00 95.06 111 LYS A N 1
ATOM 857 C CA . LYS A 1 111 ? -8.607 5.995 4.512 1.00 95.06 111 LYS A CA 1
ATOM 858 C C . LYS A 1 111 ? -7.637 7.156 4.350 1.00 95.06 111 LYS A C 1
ATOM 860 O O . LYS A 1 111 ? -7.923 8.257 4.819 1.00 95.06 111 LYS A O 1
ATOM 865 N N . LYS A 1 112 ? -6.509 6.935 3.680 1.00 93.62 112 LYS A N 1
ATOM 866 C CA . LYS A 1 112 ? -5.508 7.975 3.429 1.00 93.62 112 LYS A CA 1
ATOM 867 C C . LYS A 1 112 ? -5.065 7.942 1.975 1.00 93.62 112 LYS A C 1
ATOM 869 O O . LYS A 1 112 ? -4.711 6.895 1.444 1.00 93.62 112 LYS A O 1
ATOM 874 N N . LYS A 1 113 ? -5.072 9.102 1.327 1.00 95.38 113 LYS A N 1
ATOM 875 C CA . LYS A 1 113 ? -4.444 9.286 0.019 1.00 95.38 113 LYS A CA 1
ATOM 876 C C . LYS A 1 113 ? -3.012 9.750 0.243 1.00 95.38 113 LYS A C 1
ATOM 878 O O . LYS A 1 113 ? -2.801 10.656 1.043 1.00 95.38 113 LYS A O 1
ATOM 883 N N . LEU A 1 114 ? -2.057 9.121 -0.429 1.00 93.62 114 LEU A N 1
ATOM 884 C CA . LEU A 1 114 ? -0.634 9.358 -0.202 1.00 93.62 114 LEU A CA 1
ATOM 885 C C . LEU A 1 114 ? 0.172 9.264 -1.496 1.00 93.62 114 LEU A C 1
ATOM 887 O O . LEU A 1 114 ? -0.200 8.545 -2.432 1.00 93.62 114 LEU A O 1
ATOM 891 N N . THR A 1 115 ? 1.265 10.023 -1.550 1.00 93.75 115 THR A N 1
ATOM 892 C CA . THR A 1 115 ? 2.256 9.954 -2.624 1.00 93.75 115 THR A CA 1
ATOM 893 C C . THR A 1 115 ? 3.515 9.306 -2.067 1.00 93.75 115 THR A C 1
ATOM 895 O O . THR A 1 115 ? 3.949 9.626 -0.971 1.00 93.75 115 THR A O 1
ATOM 898 N N . MET A 1 116 ? 4.106 8.370 -2.796 1.00 91.56 116 MET A N 1
ATOM 899 C CA . MET A 1 116 ? 5.292 7.636 -2.359 1.00 91.56 116 MET A CA 1
ATOM 900 C C . MET A 1 116 ? 6.339 7.651 -3.449 1.00 91.56 116 MET A C 1
ATOM 902 O O . MET A 1 116 ? 5.999 7.682 -4.634 1.00 91.56 116 MET A O 1
ATOM 906 N N . GLN A 1 117 ? 7.603 7.613 -3.051 1.00 88.81 117 GLN A N 1
ATOM 907 C CA . GLN A 1 117 ? 8.730 7.589 -3.968 1.00 88.81 117 GLN A CA 1
ATOM 908 C C . GLN A 1 117 ? 9.731 6.508 -3.586 1.00 88.81 117 GLN A C 1
ATOM 910 O O . GLN A 1 117 ? 9.992 6.289 -2.409 1.00 88.81 117 GLN A O 1
ATOM 915 N N . ARG A 1 118 ? 10.298 5.858 -4.596 1.00 80.00 118 ARG A N 1
ATOM 916 C CA . ARG A 1 118 ? 11.375 4.874 -4.464 1.00 80.00 118 ARG A CA 1
ATOM 917 C C . ARG A 1 118 ? 12.348 5.029 -5.626 1.00 80.00 118 ARG A C 1
ATOM 919 O O . ARG A 1 118 ? 11.936 5.493 -6.692 1.00 80.00 118 ARG A O 1
ATOM 926 N N . ALA A 1 119 ? 13.603 4.618 -5.460 1.00 78.06 119 ALA A N 1
ATOM 927 C CA . ALA A 1 119 ? 14.505 4.448 -6.594 1.00 78.06 119 ALA A CA 1
ATOM 928 C C . ALA A 1 119 ? 13.879 3.507 -7.644 1.00 78.06 119 ALA A C 1
ATOM 930 O O . ALA A 1 119 ? 13.250 2.500 -7.316 1.00 78.06 119 ALA A O 1
ATOM 931 N N . ARG A 1 120 ? 14.022 3.834 -8.931 1.00 75.12 120 ARG A N 1
ATOM 932 C CA . ARG A 1 120 ? 13.496 2.996 -10.019 1.00 75.12 120 ARG A CA 1
ATOM 933 C C . ARG A 1 120 ? 14.281 1.695 -10.174 1.00 75.12 120 ARG A C 1
ATOM 935 O O . ARG A 1 120 ? 13.680 0.668 -10.468 1.00 75.12 120 ARG A O 1
ATOM 942 N N . TYR A 1 121 ? 15.593 1.746 -9.957 1.00 71.81 121 TYR A N 1
ATOM 943 C CA . TYR A 1 121 ? 16.491 0.590 -9.976 1.00 71.81 121 TYR A CA 1
ATOM 944 C C . TYR A 1 121 ? 17.350 0.588 -8.700 1.00 71.81 121 TYR A C 1
ATOM 946 O O . TYR A 1 121 ? 18.487 1.061 -8.743 1.00 71.81 121 TYR A O 1
ATOM 954 N N . PRO A 1 122 ? 16.809 0.101 -7.567 1.00 61.00 122 PRO A N 1
ATOM 955 C CA . PRO A 1 122 ? 17.491 0.100 -6.267 1.00 61.00 122 PRO A CA 1
ATOM 956 C C . PRO A 1 122 ? 18.870 -0.573 -6.302 1.00 61.00 122 PRO A C 1
ATOM 958 O O . PRO A 1 122 ? 19.833 -0.051 -5.747 1.00 61.00 122 PRO A O 1
ATOM 961 N N . GLU A 1 123 ? 18.986 -1.674 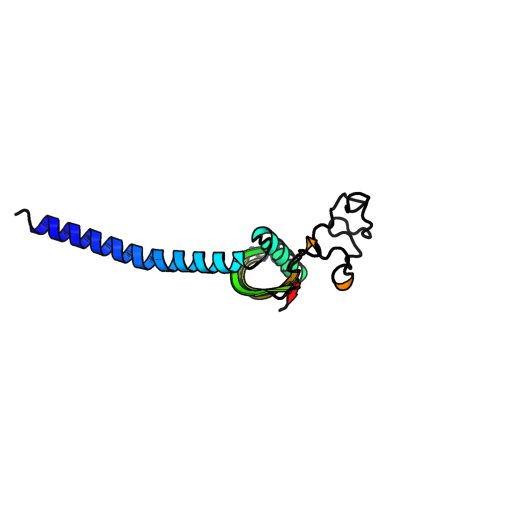-7.048 1.00 58.88 123 GLU A N 1
ATOM 962 C CA . GLU A 1 123 ? 20.221 -2.457 -7.196 1.00 58.88 123 GLU A CA 1
ATOM 963 C C . GLU A 1 123 ? 21.359 -1.692 -7.892 1.00 58.88 123 GLU A C 1
ATOM 965 O O . GLU A 1 123 ? 22.530 -1.947 -7.629 1.00 58.88 123 GLU A O 1
ATOM 970 N N . LYS A 1 124 ? 21.039 -0.727 -8.767 1.00 56.97 124 LYS A N 1
ATOM 971 C CA . LYS A 1 124 ? 22.034 0.045 -9.538 1.00 56.97 124 LYS A CA 1
ATOM 972 C C . LYS A 1 124 ? 22.560 1.276 -8.793 1.00 56.97 124 LYS A C 1
ATOM 974 O O . LYS A 1 124 ? 23.382 2.006 -9.331 1.00 56.97 124 LYS A O 1
ATOM 979 N N . ARG A 1 125 ? 22.047 1.538 -7.588 1.00 51.56 125 ARG A N 1
ATOM 980 C CA . ARG A 1 125 ? 22.231 2.782 -6.822 1.00 51.56 125 ARG A CA 1
ATOM 981 C C . ARG A 1 125 ? 23.000 2.580 -5.515 1.00 51.56 125 ARG A C 1
ATOM 983 O O . ARG A 1 125 ? 22.933 3.446 -4.655 1.00 51.56 125 ARG A O 1
ATOM 990 N N . LYS A 1 126 ? 23.731 1.470 -5.355 1.00 49.50 126 LYS A N 1
ATOM 991 C CA . LYS A 1 126 ? 24.467 1.121 -4.120 1.00 49.50 126 LYS A CA 1
ATOM 992 C C . LYS A 1 126 ? 25.540 2.147 -3.682 1.00 49.50 126 LYS A C 1
ATOM 994 O O . LYS A 1 126 ? 26.062 2.024 -2.584 1.00 49.50 126 LYS A O 1
ATOM 999 N N . SER A 1 127 ? 25.868 3.146 -4.507 1.00 47.00 127 SER A N 1
ATOM 1000 C CA . SER A 1 127 ? 26.991 4.079 -4.304 1.00 47.00 127 SER A CA 1
ATOM 1001 C C . SER A 1 127 ? 26.622 5.563 -4.109 1.00 47.00 127 SER A C 1
ATOM 1003 O O . SER A 1 127 ? 27.517 6.354 -3.824 1.00 47.00 127 SER A O 1
ATOM 1005 N N . ASP A 1 128 ? 25.351 5.969 -4.238 1.00 44.19 128 ASP A N 1
ATOM 1006 C CA . ASP A 1 128 ? 24.941 7.384 -4.098 1.00 44.19 128 ASP A CA 1
ATOM 1007 C C . ASP A 1 128 ? 24.464 7.702 -2.670 1.00 44.19 128 ASP A C 1
ATOM 1009 O O . ASP A 1 128 ? 23.332 7.402 -2.282 1.00 44.19 128 ASP A O 1
ATOM 1013 N N . GLY A 1 129 ? 25.330 8.349 -1.886 1.00 44.88 129 GLY A N 1
ATOM 1014 C CA . GLY A 1 129 ? 25.163 8.594 -0.446 1.00 44.88 129 GLY A CA 1
ATOM 1015 C C . GLY A 1 129 ? 23.967 9.452 0.002 1.00 44.88 129 GLY A C 1
ATOM 1016 O O . GLY A 1 129 ? 23.669 9.470 1.191 1.00 44.88 129 GLY A O 1
ATOM 1017 N N . GLU A 1 130 ? 23.223 10.125 -0.884 1.00 48.69 130 GLU A N 1
ATOM 1018 C CA . GLU A 1 130 ? 22.046 10.925 -0.472 1.00 48.69 130 GLU A CA 1
ATOM 1019 C C . GLU A 1 130 ? 20.821 10.077 -0.071 1.00 48.69 130 GLU A C 1
ATOM 1021 O O . GLU A 1 130 ? 19.895 10.569 0.581 1.00 48.69 130 GLU A O 1
ATOM 1026 N N . PHE A 1 131 ? 20.797 8.789 -0.431 1.00 42.62 131 PHE A N 1
ATOM 1027 C CA . PHE A 1 131 ? 19.754 7.849 0.002 1.00 42.62 131 PHE A CA 1
ATOM 1028 C C . PHE A 1 131 ? 20.199 6.919 1.139 1.00 42.62 131 PHE A C 1
ATOM 1030 O O . PHE A 1 131 ? 19.355 6.200 1.667 1.00 42.62 131 PHE A O 1
ATOM 1037 N N . PHE A 1 132 ? 21.470 6.980 1.549 1.00 51.19 132 PHE A N 1
ATOM 1038 C CA . PHE A 1 132 ? 22.086 6.094 2.538 1.00 51.19 132 PHE A CA 1
ATOM 1039 C C . PHE A 1 132 ? 22.579 6.887 3.750 1.00 51.19 132 PHE A C 1
ATOM 1041 O O . PHE A 1 132 ? 23.744 7.263 3.817 1.00 51.19 132 PHE A O 1
ATOM 1048 N N . VAL A 1 133 ? 21.713 7.125 4.737 1.00 46.66 133 VAL A N 1
ATOM 1049 C CA . VAL A 1 133 ? 22.171 7.483 6.090 1.00 46.66 133 VAL A CA 1
ATOM 1050 C C . VAL A 1 133 ? 21.243 6.839 7.128 1.00 46.66 133 VAL A C 1
ATOM 1052 O O . VAL A 1 133 ? 20.554 7.533 7.871 1.00 46.66 133 VAL A O 1
ATOM 1055 N N . GLU A 1 134 ? 21.213 5.505 7.203 1.00 48.91 134 GLU A N 1
ATOM 1056 C CA . GLU A 1 134 ? 20.812 4.817 8.440 1.00 48.91 134 GLU A CA 1
ATOM 1057 C C . GLU A 1 134 ? 22.080 4.605 9.282 1.00 48.91 134 GLU A C 1
ATOM 1059 O O . GLU A 1 134 ? 22.899 3.733 9.008 1.00 48.91 134 GLU A O 1
ATOM 1064 N N . LYS A 1 135 ? 22.289 5.472 10.287 1.00 53.12 135 LYS A N 1
ATOM 1065 C CA . LYS A 1 135 ? 23.413 5.356 11.238 1.00 53.12 135 LYS A CA 1
ATOM 1066 C C . LYS A 1 135 ? 23.218 4.216 12.241 1.00 53.12 135 LYS A C 1
ATOM 1068 O O . LYS A 1 135 ? 24.189 3.801 12.863 1.00 53.12 135 LYS A O 1
ATOM 1073 N N . GLU A 1 136 ? 21.995 3.716 12.394 1.00 53.44 136 GLU A N 1
ATOM 1074 C CA . GLU A 1 136 ? 21.595 2.741 13.410 1.00 53.44 136 GLU A CA 1
ATOM 1075 C C . GLU A 1 136 ? 20.882 1.558 12.753 1.00 53.44 136 GLU A C 1
ATOM 1077 O O . GLU A 1 136 ? 20.066 1.731 11.851 1.00 53.44 136 GLU A O 1
ATOM 1082 N N . CYS A 1 137 ? 21.194 0.347 13.207 1.00 52.47 137 CYS A N 1
ATOM 1083 C CA . CYS A 1 137 ? 20.604 -0.884 12.715 1.00 52.47 137 CYS A CA 1
ATOM 1084 C C . CYS A 1 137 ? 19.121 -0.965 13.115 1.00 52.47 137 CYS A C 1
ATOM 1086 O O . CYS A 1 137 ? 18.831 -1.036 14.312 1.00 52.47 137 CYS A O 1
ATOM 1088 N N . PRO A 1 138 ? 18.177 -1.068 12.163 1.00 53.50 138 PRO A N 1
ATOM 1089 C CA . PRO A 1 138 ? 16.742 -1.128 12.460 1.00 53.50 138 PRO A CA 1
ATOM 1090 C C . PRO A 1 138 ? 16.330 -2.319 13.330 1.00 53.50 138 PRO A C 1
ATOM 1092 O O . PRO A 1 138 ? 15.299 -2.273 13.994 1.00 53.50 138 PRO A O 1
ATOM 1095 N N . SER A 1 139 ? 17.117 -3.399 13.310 1.00 51.47 139 SER A N 1
ATOM 1096 C CA . SER A 1 139 ? 16.817 -4.620 14.058 1.00 51.47 139 SER A CA 1
ATOM 1097 C C . SER A 1 139 ? 17.350 -4.611 15.491 1.00 51.47 139 SER A C 1
ATOM 1099 O O . SER A 1 139 ? 16.805 -5.333 16.322 1.00 51.47 139 SER A O 1
ATOM 1101 N N . CYS A 1 140 ? 18.423 -3.870 15.791 1.00 56.06 140 CYS A N 1
ATOM 1102 C CA . CYS A 1 140 ? 19.082 -3.948 17.104 1.00 56.06 140 CYS A CA 1
ATOM 1103 C C . CYS A 1 140 ? 19.513 -2.604 17.710 1.00 56.06 140 CYS A C 1
ATOM 1105 O O . CYS A 1 140 ? 20.009 -2.587 18.832 1.00 56.06 140 CYS A O 1
ATOM 1107 N N . GLY A 1 141 ? 19.353 -1.489 16.996 1.00 51.69 141 GLY A N 1
ATOM 1108 C CA . GLY A 1 141 ? 19.701 -0.144 17.466 1.00 51.69 141 GLY A CA 1
ATOM 1109 C C . GLY A 1 141 ? 21.203 0.142 17.584 1.00 51.69 141 GLY A C 1
ATOM 1110 O O . GLY A 1 141 ? 21.580 1.242 17.972 1.00 51.69 141 GLY A O 1
ATOM 1111 N N . ALA A 1 142 ? 22.077 -0.814 17.251 1.00 60.81 142 ALA A N 1
ATOM 1112 C CA . ALA A 1 142 ? 23.522 -0.592 17.227 1.00 60.81 142 ALA A CA 1
ATOM 1113 C C . ALA A 1 142 ? 23.925 0.279 16.030 1.00 60.81 142 ALA A C 1
ATOM 1115 O O . ALA A 1 142 ? 23.285 0.216 14.982 1.00 60.81 142 ALA A O 1
ATOM 1116 N N . THR A 1 143 ? 25.021 1.033 16.140 1.00 58.53 143 THR A N 1
ATOM 1117 C CA . THR A 1 143 ? 25.585 1.768 15.000 1.00 58.53 143 THR A CA 1
ATOM 1118 C C . THR A 1 143 ? 25.829 0.812 13.833 1.00 58.53 143 THR A C 1
ATOM 1120 O O . THR A 1 143 ? 26.521 -0.197 13.997 1.00 58.53 143 THR A O 1
ATOM 1123 N N . PHE A 1 144 ? 25.238 1.099 12.671 1.00 55.88 144 PHE A N 1
ATOM 1124 C CA . PHE A 1 144 ? 25.269 0.171 11.549 1.00 55.88 144 PHE A CA 1
ATOM 1125 C C . PHE A 1 144 ? 26.671 0.125 10.927 1.00 55.88 144 PHE A C 1
ATOM 1127 O O . PHE A 1 144 ? 27.092 1.026 10.204 1.00 55.88 144 PHE A O 1
ATOM 1134 N N . LEU A 1 145 ? 27.393 -0.949 11.239 1.00 59.50 145 LEU A N 1
ATOM 1135 C CA . LEU A 1 145 ? 28.651 -1.343 10.620 1.00 59.50 145 LEU A CA 1
ATOM 1136 C C . LEU A 1 145 ? 28.367 -2.642 9.853 1.00 59.50 145 LEU A C 1
ATOM 1138 O O . LEU A 1 145 ? 28.078 -3.645 10.511 1.00 59.50 145 LEU A O 1
ATOM 1142 N N . PRO A 1 146 ? 28.353 -2.628 8.509 1.00 58.03 146 PRO A N 1
ATOM 1143 C CA . PRO A 1 146 ? 28.160 -3.844 7.729 1.00 58.03 146 PRO A CA 1
ATOM 1144 C C . PRO A 1 146 ? 29.394 -4.755 7.801 1.00 58.03 146 PRO A C 1
ATOM 1146 O O . PRO A 1 146 ? 30.524 -4.266 7.785 1.00 58.03 146 PRO A O 1
ATOM 1149 N N . ASP A 1 147 ? 29.173 -6.067 7.859 1.00 57.28 147 ASP A N 1
ATOM 1150 C CA . ASP A 1 147 ? 30.196 -7.104 7.713 1.00 57.28 147 ASP A CA 1
ATOM 1151 C C . ASP A 1 147 ? 30.513 -7.398 6.230 1.00 57.28 147 ASP A C 1
ATOM 1153 O O . ASP A 1 147 ? 29.978 -6.758 5.320 1.00 57.28 147 ASP A O 1
ATOM 1157 N N . GLU A 1 148 ? 31.389 -8.378 5.973 1.00 58.38 148 GLU A N 1
ATOM 1158 C CA . GLU A 1 148 ? 31.785 -8.803 4.616 1.00 58.38 148 GLU A CA 1
ATOM 1159 C C . GLU A 1 148 ? 30.599 -9.248 3.733 1.00 58.38 148 GLU A C 1
ATOM 1161 O O . GLU A 1 148 ? 30.731 -9.284 2.510 1.00 58.38 148 GLU A O 1
ATOM 1166 N N . ASN A 1 149 ? 29.434 -9.532 4.327 1.00 58.50 149 ASN A N 1
ATOM 1167 C CA . ASN A 1 149 ? 28.200 -9.925 3.648 1.00 58.50 149 ASN A CA 1
ATOM 1168 C C . ASN A 1 149 ? 27.135 -8.804 3.631 1.00 58.50 149 ASN A C 1
ATOM 1170 O O . ASN A 1 149 ? 25.954 -9.087 3.426 1.00 58.50 149 ASN A O 1
ATOM 1174 N N . GLU A 1 150 ? 27.517 -7.539 3.858 1.00 55.03 150 GLU A N 1
ATOM 1175 C CA . GLU A 1 150 ? 26.608 -6.376 3.930 1.00 55.03 150 GLU A CA 1
ATOM 1176 C C . GLU A 1 150 ? 25.521 -6.508 5.031 1.00 55.03 150 GLU A C 1
ATOM 1178 O O . GLU A 1 150 ? 24.443 -5.900 4.955 1.00 55.03 150 GLU A O 1
ATOM 1183 N N . CYS A 1 151 ? 25.790 -7.298 6.077 1.00 61.78 151 CYS A N 1
ATOM 1184 C CA . CYS A 1 151 ? 24.895 -7.531 7.209 1.00 61.78 151 CYS A CA 1
ATOM 1185 C C . CYS A 1 151 ? 25.351 -6.769 8.454 1.00 61.78 151 CYS A C 1
ATOM 1187 O O . CYS A 1 151 ? 26.533 -6.530 8.655 1.00 61.78 151 CYS A O 1
ATOM 1189 N N . CYS A 1 152 ? 24.419 -6.369 9.319 1.00 57.62 152 CYS A N 1
ATOM 1190 C CA . CYS A 1 152 ? 24.745 -5.737 10.590 1.00 57.62 152 CYS A CA 1
ATOM 1191 C C . CYS A 1 152 ? 25.637 -6.678 11.399 1.00 57.62 152 CYS A C 1
ATOM 1193 O O . CYS A 1 152 ? 25.156 -7.714 11.862 1.00 57.62 152 CYS A O 1
ATOM 1195 N N . SER A 1 153 ? 26.874 -6.265 11.669 1.00 62.59 153 SER A N 1
ATOM 1196 C CA . SER A 1 153 ? 27.858 -7.068 12.406 1.00 62.59 153 SER A CA 1
ATOM 1197 C C . SER A 1 153 ? 27.418 -7.481 13.818 1.00 62.59 153 SER A C 1
ATOM 1199 O O . SER A 1 153 ? 28.028 -8.359 14.419 1.00 62.59 153 SER A O 1
ATOM 1201 N N . TYR A 1 154 ? 26.370 -6.858 14.369 1.00 60.62 154 TYR A N 1
ATOM 1202 C CA . TYR A 1 154 ? 25.847 -7.161 15.705 1.00 60.62 154 TYR A CA 1
ATOM 1203 C C . TYR A 1 154 ? 24.692 -8.170 15.724 1.00 60.62 154 TYR A C 1
ATOM 1205 O O . TYR A 1 154 ? 24.513 -8.856 16.725 1.00 60.62 154 TYR A O 1
ATOM 1213 N N . CYS A 1 155 ? 23.872 -8.247 14.671 1.00 61.62 155 CYS A N 1
ATOM 1214 C CA . CYS A 1 155 ? 22.659 -9.085 14.673 1.00 61.62 155 CYS A CA 1
ATOM 1215 C C . CYS A 1 155 ? 22.399 -9.843 13.364 1.00 61.62 155 CYS A C 1
ATOM 1217 O O . CYS A 1 155 ? 21.408 -10.560 13.266 1.00 61.62 155 CYS A O 1
ATOM 1219 N N . GLY A 1 156 ? 23.258 -9.679 12.356 1.00 53.84 156 GLY A N 1
ATOM 1220 C CA . GLY A 1 156 ? 23.109 -10.308 11.044 1.00 53.84 156 GLY A CA 1
ATOM 1221 C C . GLY A 1 156 ? 22.048 -9.665 10.144 1.00 53.84 156 GLY A C 1
ATOM 1222 O O . GLY A 1 156 ? 21.684 -10.243 9.126 1.00 53.84 156 GLY A O 1
ATOM 1223 N N . TYR A 1 157 ? 21.530 -8.480 10.488 1.00 53.47 157 TYR A N 1
ATOM 1224 C CA . TYR A 1 157 ? 20.524 -7.777 9.682 1.00 53.47 157 TYR A CA 1
ATOM 1225 C C . TYR A 1 157 ? 21.110 -7.246 8.362 1.00 53.47 157 TYR A C 1
ATOM 1227 O O . TYR A 1 157 ? 21.870 -6.280 8.369 1.00 53.47 157 TYR A O 1
ATOM 1235 N N . SER A 1 158 ? 20.749 -7.838 7.225 1.00 52.81 158 SER A N 1
ATOM 1236 C CA . SER A 1 158 ? 21.185 -7.393 5.894 1.00 52.81 158 SER A CA 1
ATOM 1237 C C . SER A 1 158 ? 20.527 -6.074 5.479 1.00 52.81 158 SER A C 1
ATOM 1239 O O . SER A 1 158 ? 19.299 -5.998 5.380 1.00 52.81 158 SER A O 1
ATOM 1241 N N . LEU A 1 159 ? 21.328 -5.061 5.132 1.00 51.81 159 LEU A N 1
ATOM 1242 C CA . LEU A 1 159 ? 20.857 -3.736 4.694 1.00 51.81 159 LEU A CA 1
ATOM 1243 C C . LEU A 1 159 ? 20.496 -3.707 3.197 1.00 51.81 159 LEU A C 1
ATOM 1245 O O . LEU A 1 159 ? 20.694 -2.716 2.502 1.00 51.81 159 LEU A O 1
ATOM 1249 N N . HIS A 1 160 ? 19.888 -4.781 2.692 1.00 48.12 160 HIS A N 1
ATOM 1250 C CA . HIS A 1 160 ? 19.303 -4.819 1.344 1.00 48.12 160 HIS A CA 1
ATOM 1251 C C . HIS A 1 160 ? 18.137 -3.811 1.159 1.00 48.12 160 HIS A C 1
ATOM 1253 O O . HIS A 1 160 ? 17.540 -3.748 0.091 1.00 48.12 160 HIS A O 1
ATOM 1259 N N . GLY A 1 161 ? 17.783 -3.022 2.185 1.00 45.62 161 GLY A N 1
ATOM 1260 C CA . GLY A 1 161 ? 16.472 -2.385 2.309 1.00 45.62 161 GLY A CA 1
ATOM 1261 C C . GLY A 1 161 ? 16.350 -0.886 2.016 1.00 45.62 161 GLY A C 1
ATOM 1262 O O . GLY A 1 161 ? 15.234 -0.450 1.752 1.00 45.62 161 GLY A O 1
ATOM 1263 N N . ASP A 1 162 ? 17.407 -0.067 2.037 1.00 41.97 162 ASP A N 1
ATOM 1264 C CA . ASP A 1 162 ? 17.211 1.403 2.060 1.00 41.97 162 ASP A CA 1
ATOM 1265 C C . ASP A 1 162 ? 17.005 2.058 0.691 1.00 41.97 162 ASP A C 1
ATOM 1267 O O . ASP A 1 162 ? 16.217 2.999 0.564 1.00 41.97 162 ASP A O 1
ATOM 1271 N N . SER A 1 163 ? 17.608 1.519 -0.370 1.00 45.66 163 SER A N 1
ATOM 1272 C CA . SER A 1 163 ? 17.283 1.933 -1.743 1.00 45.66 163 SER A CA 1
ATOM 1273 C C . SER A 1 163 ? 15.913 1.402 -2.200 1.00 45.66 163 SER A C 1
ATOM 1275 O O . SER A 1 163 ? 15.329 1.912 -3.165 1.00 45.66 163 SER A O 1
ATOM 1277 N N . GLU A 1 164 ? 15.372 0.407 -1.488 1.00 52.53 164 GLU A N 1
ATOM 1278 C CA . GLU A 1 164 ? 14.081 -0.226 -1.751 1.00 52.53 164 GLU A CA 1
ATOM 1279 C C . GLU A 1 164 ? 12.921 0.362 -0.934 1.00 52.53 164 GLU A C 1
ATOM 1281 O O . GLU A 1 164 ? 11.759 0.190 -1.318 1.00 52.53 164 GLU A O 1
ATOM 1286 N N . LYS A 1 165 ? 13.197 1.084 0.157 1.00 65.94 165 LYS A N 1
ATOM 1287 C CA . LYS A 1 165 ? 12.161 1.661 1.021 1.00 65.94 165 LYS A CA 1
ATOM 1288 C C . LYS A 1 165 ? 11.382 2.765 0.304 1.00 65.94 165 LYS A C 1
ATOM 1290 O O . LYS A 1 165 ? 11.925 3.644 -0.370 1.00 65.94 165 LYS A O 1
ATOM 1295 N N . TRP A 1 166 ? 10.063 2.744 0.474 1.00 74.81 166 TRP A N 1
ATOM 1296 C CA . TRP A 1 166 ? 9.182 3.791 -0.037 1.00 74.81 166 TRP A CA 1
ATOM 1297 C C . TRP A 1 166 ? 9.226 5.024 0.869 1.00 74.81 166 TRP A C 1
ATOM 1299 O O . TRP A 1 166 ? 8.768 4.984 2.008 1.00 74.81 166 TRP A O 1
ATOM 1309 N N . LYS A 1 167 ? 9.699 6.155 0.341 1.00 81.69 167 LYS A N 1
ATOM 1310 C CA . LYS A 1 167 ? 9.606 7.463 0.999 1.00 81.69 167 LYS A CA 1
ATOM 1311 C C . LYS A 1 167 ? 8.195 8.021 0.826 1.00 81.69 167 LYS A C 1
ATOM 1313 O O . LYS A 1 167 ? 7.777 8.321 -0.295 1.00 81.69 167 LYS A O 1
ATOM 1318 N N . ILE A 1 168 ? 7.460 8.163 1.925 1.00 82.69 168 ILE A N 1
ATOM 1319 C CA . ILE A 1 168 ? 6.089 8.685 1.925 1.00 82.69 168 ILE A CA 1
ATOM 1320 C C . ILE A 1 168 ? 6.124 10.216 1.969 1.00 82.69 168 ILE A C 1
ATOM 1322 O O . ILE A 1 168 ? 6.738 10.817 2.845 1.00 82.69 168 ILE A O 1
ATOM 1326 N N . LYS A 1 169 ? 5.458 10.839 0.997 1.00 77.69 169 LYS A N 1
ATOM 1327 C CA . LYS A 1 169 ? 5.228 12.279 0.875 1.00 77.69 169 LYS A CA 1
ATOM 1328 C C . LYS A 1 169 ? 3.721 12.519 1.014 1.00 77.69 169 LYS A C 1
ATOM 1330 O O . LYS A 1 169 ? 2.949 12.142 0.123 1.00 77.69 169 LYS A O 1
ATOM 1335 N N . ILE A 1 170 ? 3.310 13.053 2.165 1.00 63.66 170 ILE A N 1
ATOM 1336 C CA . ILE A 1 170 ? 1.916 13.448 2.436 1.00 63.66 170 ILE A CA 1
ATOM 1337 C C . ILE A 1 170 ? 1.602 14.745 1.695 1.00 63.66 170 ILE A C 1
ATOM 1339 O O . ILE A 1 170 ? 2.459 15.653 1.724 1.00 63.66 170 ILE A O 1
#

Organism: NCBI:txid33043

Radius of gyration: 23.98 Å; chains: 1; bounding box: 80×41×58 Å

Foldseek 3Di:
DCVVVVVVVVVVVVVVVVVCCVVVVVVVVQVVVQVVQQVQQVPDDPVQLQVLVLVVVVVVDPDPQFDDKGWDDKAWDDWDDDQWKIKTWIKTKIKTWGHDPPDDIDIDIDIDIWMKMATSCLPVCPPDCVQDDPLADPVPRHGADADPQCARPVPRHHPSPRNPRIDIDD

Sequence (170 aa):
MIEDTEISLAAGVGAAILAFGTIVTPIICGKVKQDNLAKKIVGYSENYLRSCLNEYFSKNENDNDLLDFSIGTIKLLKVSNTDEITTVKSEVYGTKTFLPENKKPFTKKFKKKLTMQRARYPEKRKSDGEFFVEKECPSCGATFLPDENECCSYCGYSLHGDSEKWKIKI

Secondary structure (DSSP, 8-state):
--HHHHHHHHHHHHHHHHHHHHHHHHHHHHHHHHHHHHTTSTT--HHHHHHHHHHHHHHH---TTEEEEEEEEEEEEEEEE-SSEEEEEEEEEEEEEE--TTS--EEEEEEEEEEEEEESSGGGGTT-GGG----B-TTT-SB--B-TTSBBTTT--B-TTTTTS-EEE-